Protein AF-0000000084555045 (afdb_homodimer)

Secondary structure (DSSP, 8-state):
-EEEEE--SSS--EEEEEEETTEEEEEEEESS-HHHHHHHHHHHTT-BHHHHHHHHTT---SSSS-HHHHHHHHHHHHTS---/-EEEEE--SSS--EEEEEEETTEEEEEEEESS-HHHHHHHHHHHTT-BHHHHHHHHTT---SSSS-HHHHHHHHHHHHTS---

pLDDT: mean 95.84, std 4.6, range [68.62, 98.81]

Radius of gyration: 14.99 Å; Cα contacts (8 Å, |Δi|>4): 356; chains: 2; bounding box: 32×41×37 Å

Foldseek 3Di:
DKDKDQDPPEQFGIWIWDADPQAIADIDTHGDDVVVSVVVRVVRHGDGLVVQLVVQAQDDDPHSHYPSNRVSVRCCCPPVVHD/DKDKDQDPPEQFGIWIWDADPQAIADIDTHGDDVVVSVVVRVVRHGDGLVVQLVVQAQDDDPHSHYPSNRVSVRCCCPPVVHD

Structure (mmCIF, N/CA/C/O backbone):
data_AF-0000000084555045-model_v1
#
loop_
_entity.id
_entity.type
_entity.pdbx_description
1 polymer 'ribonucleoside-diphosphate reductase'
#
loop_
_atom_site.group_PDB
_atom_site.id
_atom_site.type_symbol
_atom_site.label_atom_id
_atom_site.label_alt_id
_atom_site.label_comp_id
_atom_site.label_asym_id
_atom_site.label_entity_id
_atom_site.label_seq_id
_atom_site.pdbx_PDB_ins_code
_atom_site.Cartn_x
_atom_site.Cartn_y
_atom_site.Cartn_z
_atom_site.occupancy
_atom_site.B_iso_or_equiv
_atom_site.auth_seq_id
_atom_site.auth_comp_id
_atom_site.auth_asym_id
_atom_site.auth_atom_id
_atom_site.pdbx_PDB_model_num
ATOM 1 N N . MET A 1 1 ? -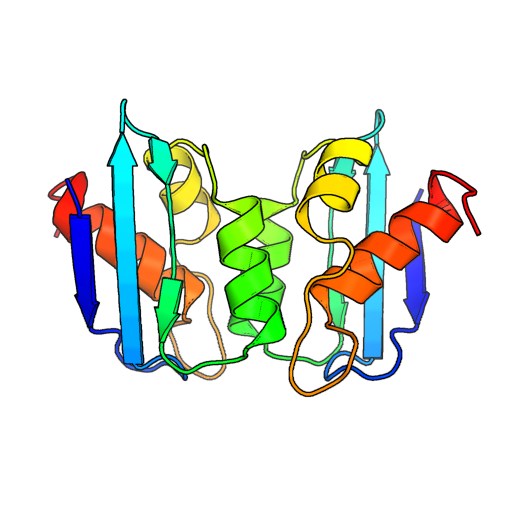1.869 -22.156 1.54 1 85.25 1 MET A N 1
ATOM 2 C CA . MET A 1 1 ? -0.991 -22.469 0.417 1 85.25 1 MET A CA 1
ATOM 3 C C . MET A 1 1 ? -0.157 -21.266 0.02 1 85.25 1 MET A C 1
ATOM 5 O O . MET A 1 1 ? -0.654 -20.125 0.026 1 85.25 1 MET A O 1
ATOM 9 N N . GLU A 1 2 ? 1.189 -21.484 -0.158 1 95.25 2 GLU A N 1
ATOM 10 C CA . GLU A 1 2 ? 2.117 -20.422 -0.522 1 95.25 2 GLU A CA 1
ATOM 11 C C . GLU A 1 2 ? 2.268 -20.312 -2.037 1 95.25 2 GLU A C 1
ATOM 13 O O . GLU A 1 2 ? 2.342 -21.328 -2.732 1 95.25 2 GLU A O 1
ATOM 18 N N . TYR A 1 3 ? 2.312 -19.125 -2.537 1 98.06 3 TYR A N 1
ATOM 19 C CA . TYR A 1 3 ? 2.471 -18.828 -3.959 1 98.06 3 TYR A CA 1
ATOM 20 C C . TYR A 1 3 ? 3.707 -17.984 -4.207 1 98.06 3 TYR A C 1
ATOM 22 O O . TYR A 1 3 ? 4.105 -17.188 -3.35 1 98.06 3 TYR A O 1
ATOM 30 N N . THR A 1 4 ? 4.293 -18.156 -5.359 1 98.06 4 THR A N 1
ATOM 31 C CA . THR A 1 4 ? 5.395 -17.344 -5.848 1 98.06 4 THR A CA 1
ATOM 32 C C . THR A 1 4 ? 5.133 -16.891 -7.281 1 98.06 4 THR A C 1
ATOM 34 O O . THR A 1 4 ? 4.672 -17.672 -8.109 1 98.06 4 THR A O 1
ATOM 37 N N . TYR A 1 5 ? 5.379 -15.703 -7.512 1 98 5 TYR A N 1
ATOM 38 C CA . TYR A 1 5 ? 5.172 -15.117 -8.828 1 98 5 TYR A CA 1
ATOM 39 C C . TYR A 1 5 ? 6.367 -14.266 -9.242 1 98 5 TYR A C 1
ATOM 41 O O . TYR A 1 5 ? 6.836 -13.43 -8.477 1 98 5 TYR A O 1
ATOM 49 N N . LYS A 1 6 ? 6.891 -14.469 -10.391 1 97.06 6 LYS A N 1
ATOM 50 C CA . LYS A 1 6 ? 7.988 -13.672 -10.93 1 97.06 6 LYS A CA 1
ATOM 51 C C . LYS A 1 6 ? 7.473 -12.375 -11.547 1 97.06 6 LYS A C 1
ATOM 53 O O . LYS A 1 6 ? 6.707 -12.406 -12.516 1 97.06 6 LYS A O 1
ATOM 58 N N . ILE A 1 7 ? 7.867 -11.367 -10.969 1 93.12 7 ILE A N 1
ATOM 59 C CA . ILE A 1 7 ? 7.426 -10.039 -11.383 1 93.12 7 ILE A CA 1
ATOM 60 C C . ILE A 1 7 ? 8.227 -9.586 -12.609 1 93.12 7 ILE A C 1
ATOM 62 O O . ILE A 1 7 ? 9.438 -9.781 -12.672 1 93.12 7 ILE A O 1
ATOM 66 N N . LYS A 1 8 ? 7.484 -8.953 -13.508 1 90.62 8 LYS A N 1
ATOM 67 C CA . LYS A 1 8 ? 8.117 -8.484 -14.734 1 90.62 8 LYS A CA 1
ATOM 68 C C . LYS A 1 8 ? 7.898 -6.984 -14.922 1 90.62 8 LYS A C 1
ATOM 70 O O . LYS A 1 8 ? 6.812 -6.469 -14.641 1 90.62 8 LYS A O 1
ATOM 75 N N . GLY A 1 9 ? 8.953 -6.387 -15.398 1 89.94 9 GLY A N 1
ATOM 76 C CA . GLY A 1 9 ? 8.805 -4.988 -15.773 1 89.94 9 GLY A CA 1
ATOM 77 C C . GLY A 1 9 ? 8.781 -4.051 -14.578 1 89.94 9 GLY A C 1
ATOM 78 O O . GLY A 1 9 ? 8.258 -2.938 -14.664 1 89.94 9 GLY A O 1
ATOM 79 N N . CYS A 1 10 ? 9.195 -4.527 -13.453 1 91.38 10 CYS A N 1
ATOM 80 C CA . CYS A 1 10 ? 9.133 -3.744 -12.227 1 91.38 10 CYS A CA 1
ATOM 81 C C . CYS A 1 10 ? 10.445 -3.832 -11.453 1 91.38 10 CYS A C 1
ATOM 83 O O . CYS A 1 10 ? 11.367 -4.539 -11.867 1 91.38 10 CYS A O 1
ATOM 85 N N . CYS A 1 11 ? 10.57 -2.996 -10.461 1 91 11 CYS A N 1
ATOM 86 C CA . CYS A 1 11 ? 11.789 -2.992 -9.656 1 91 11 CYS A CA 1
ATOM 87 C C . CYS A 1 11 ? 11.93 -4.293 -8.875 1 91 11 CYS A C 1
ATOM 89 O O . CYS A 1 11 ? 13.047 -4.773 -8.656 1 91 11 CYS A O 1
ATOM 91 N N . ALA A 1 12 ? 10.766 -4.762 -8.383 1 94.88 12 ALA A N 1
ATOM 92 C CA . ALA A 1 12 ? 10.82 -6.055 -7.703 1 94.88 12 ALA A CA 1
ATOM 93 C C . ALA A 1 12 ? 10.984 -7.195 -8.695 1 94.88 12 ALA A C 1
ATOM 95 O O . ALA A 1 12 ? 10.586 -7.074 -9.859 1 94.88 12 ALA A O 1
ATOM 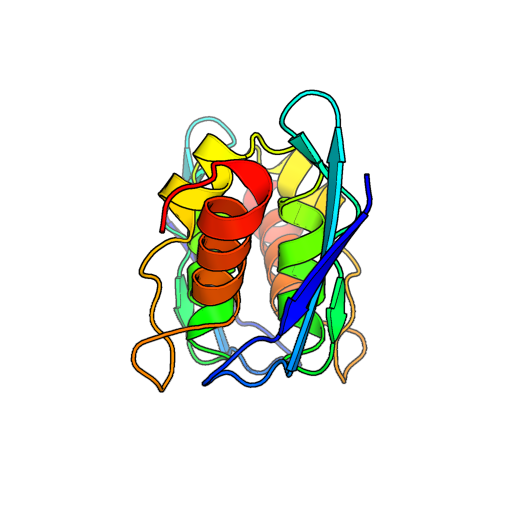96 N N . THR A 1 13 ? 11.547 -8.281 -8.219 1 96.31 13 THR A N 1
ATOM 97 C CA . THR A 1 13 ? 11.797 -9.398 -9.125 1 96.31 13 THR A CA 1
ATOM 98 C C . THR A 1 13 ? 10.828 -10.547 -8.852 1 96.31 13 THR A C 1
ATOM 100 O O . THR A 1 13 ? 10.578 -11.375 -9.734 1 96.31 13 THR A O 1
ATOM 103 N N . GLU A 1 14 ? 10.383 -10.555 -7.641 1 97.69 14 GLU A N 1
ATOM 104 C CA . GLU A 1 14 ? 9.516 -11.648 -7.211 1 97.69 14 GLU A CA 1
ATOM 105 C C . GLU A 1 14 ? 8.609 -11.219 -6.059 1 97.69 14 GLU A C 1
ATOM 107 O O . GLU A 1 14 ? 8.953 -10.32 -5.293 1 97.69 14 GLU A O 1
ATOM 112 N N . VAL A 1 15 ? 7.414 -11.984 -6.02 1 98.19 15 VAL A N 1
ATOM 113 C CA . VAL A 1 15 ? 6.543 -11.805 -4.863 1 98.19 15 VAL A CA 1
ATOM 114 C C . VAL A 1 15 ? 6.066 -13.164 -4.355 1 98.19 15 VAL A C 1
ATOM 116 O O . VAL A 1 15 ? 5.75 -14.055 -5.148 1 98.19 15 VAL A O 1
ATOM 119 N N . LYS A 1 16 ? 6.129 -13.328 -3.105 1 98.69 16 LYS A N 1
ATOM 120 C CA . LYS A 1 16 ? 5.578 -14.492 -2.412 1 98.69 16 LYS A CA 1
ATOM 121 C C . LYS A 1 16 ? 4.395 -14.094 -1.533 1 98.69 16 LYS A C 1
ATOM 123 O O . LYS A 1 16 ? 4.391 -13.016 -0.94 1 98.69 16 LYS A O 1
ATOM 128 N N . PHE A 1 17 ? 3.463 -15.055 -1.426 1 98.81 17 PHE A N 1
ATOM 129 C CA . PHE A 1 17 ? 2.283 -14.75 -0.622 1 98.81 17 PHE A CA 1
ATOM 130 C C . PHE A 1 17 ? 1.493 -16.016 -0.324 1 98.81 17 PHE A C 1
ATOM 132 O O . PHE A 1 17 ? 1.791 -17.094 -0.869 1 98.81 17 PHE A O 1
ATOM 139 N N . GLU A 1 18 ? 0.593 -15.883 0.581 1 98.81 18 GLU A N 1
ATOM 140 C CA . GLU A 1 18 ? -0.361 -16.938 0.906 1 98.81 18 GLU A CA 1
ATOM 141 C C . GLU A 1 18 ? -1.798 -16.438 0.79 1 98.81 18 GLU A C 1
ATOM 143 O O . GLU A 1 18 ? -2.043 -15.227 0.794 1 98.81 18 GLU A O 1
ATOM 148 N N . VAL A 1 19 ? -2.717 -17.406 0.61 1 98.38 19 VAL A N 1
ATOM 149 C CA . VAL A 1 19 ? -4.148 -17.109 0.645 1 98.38 19 VAL A CA 1
ATOM 150 C C . VAL A 1 19 ? -4.848 -18.078 1.594 1 98.38 19 VAL A C 1
ATOM 152 O O . VAL A 1 19 ? -4.695 -19.297 1.472 1 98.38 19 VAL A O 1
ATOM 155 N N . GLU A 1 20 ? -5.492 -17.5 2.547 1 97.81 20 GLU A N 1
ATOM 156 C CA . GLU A 1 20 ? -6.285 -18.25 3.514 1 97.81 20 GLU A CA 1
ATOM 157 C C . GLU A 1 20 ? -7.699 -17.688 3.623 1 97.81 20 GLU A C 1
ATOM 159 O O . GLU A 1 20 ? -7.879 -16.5 3.908 1 97.81 20 GLU A O 1
ATOM 164 N N . ASP A 1 21 ? -8.766 -18.531 3.434 1 97.25 21 ASP A N 1
ATOM 165 C CA . ASP A 1 21 ? -10.156 -18.094 3.49 1 97.25 21 ASP A CA 1
ATOM 166 C C . ASP A 1 21 ? -10.391 -16.891 2.586 1 97.25 21 ASP A C 1
ATOM 168 O O . ASP A 1 21 ? -10.922 -15.875 3.025 1 97.25 21 ASP A O 1
ATOM 172 N N . ASP A 1 22 ? -9.789 -16.859 1.418 1 97.5 22 ASP A N 1
ATOM 173 C CA . ASP A 1 22 ? -9.93 -15.875 0.356 1 97.5 22 ASP A CA 1
ATOM 174 C C . ASP A 1 22 ? -9.312 -14.539 0.762 1 97.5 22 ASP A C 1
ATOM 176 O O . ASP A 1 22 ? -9.695 -13.484 0.246 1 97.5 22 ASP A O 1
ATOM 180 N N . LYS A 1 23 ? -8.391 -14.586 1.683 1 98.62 23 LYS A N 1
ATOM 181 C CA . LYS A 1 23 ? -7.688 -13.391 2.139 1 98.62 23 LYS A CA 1
ATOM 182 C C . LYS A 1 23 ? -6.184 -13.516 1.92 1 98.62 23 LYS A C 1
ATOM 184 O O . LYS A 1 23 ? -5.613 -14.586 2.125 1 98.62 23 LYS A O 1
ATOM 189 N N . VAL A 1 24 ? -5.582 -12.414 1.571 1 98.69 24 VAL A N 1
ATOM 190 C CA . VAL A 1 24 ? -4.148 -12.375 1.308 1 98.69 24 VAL A CA 1
ATOM 191 C C . VAL A 1 24 ? -3.379 -12.336 2.627 1 98.69 24 VAL A C 1
ATOM 193 O O . VAL A 1 24 ? -3.76 -11.617 3.553 1 98.69 24 VAL A O 1
ATOM 196 N N . LYS A 1 25 ? -2.316 -13.094 2.721 1 98.69 25 LYS A N 1
ATOM 197 C CA . LYS A 1 25 ? -1.471 -13.156 3.908 1 98.69 25 LYS A CA 1
ATOM 198 C C . L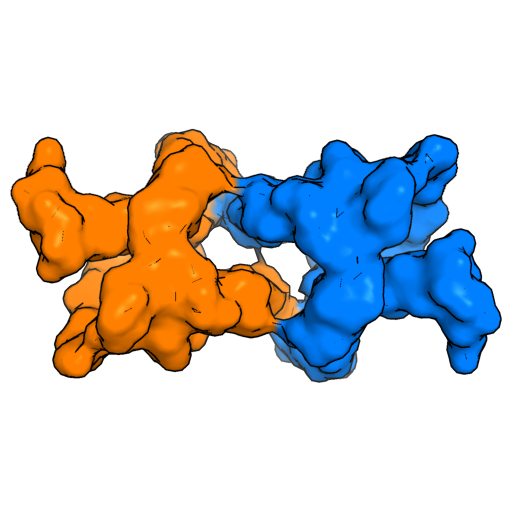YS A 1 25 ? 0.004 -13.258 3.529 1 98.69 25 LYS A C 1
ATOM 200 O O . LYS A 1 25 ? 0.347 -13.836 2.498 1 98.69 25 LYS A O 1
ATOM 205 N N . ASN A 1 26 ? 0.817 -12.695 4.352 1 98.56 26 ASN A N 1
ATOM 206 C CA . ASN A 1 26 ? 2.26 -12.914 4.32 1 98.56 26 ASN A CA 1
ATOM 207 C C . ASN A 1 26 ? 2.85 -12.555 2.959 1 98.56 26 ASN A C 1
ATOM 209 O O . ASN A 1 26 ? 3.564 -13.359 2.357 1 98.56 26 ASN A O 1
ATOM 213 N N . VAL A 1 27 ? 2.539 -11.414 2.516 1 98.69 27 VAL A N 1
ATOM 214 C CA . VAL A 1 27 ? 3.074 -10.938 1.243 1 98.69 27 VAL A CA 1
ATOM 215 C C . VAL A 1 27 ? 4.512 -10.461 1.432 1 98.69 27 VAL A C 1
ATOM 217 O O . VAL A 1 27 ? 4.816 -9.758 2.4 1 98.69 27 VAL A O 1
ATOM 220 N N . GLU A 1 28 ? 5.375 -10.852 0.536 1 98.12 28 GLU A N 1
ATOM 221 C CA . GLU A 1 28 ? 6.77 -10.422 0.54 1 98.12 28 GLU A CA 1
ATOM 222 C C . GLU A 1 28 ? 7.27 -10.156 -0.877 1 98.12 28 GLU A C 1
ATOM 224 O O . GLU A 1 28 ? 7.254 -11.055 -1.723 1 98.12 28 GLU A O 1
ATOM 229 N N . PHE A 1 29 ? 7.715 -8.953 -1.129 1 97.38 29 PHE A N 1
ATOM 230 C CA . PHE A 1 29 ? 8.359 -8.594 -2.387 1 97.38 29 PHE A CA 1
ATOM 231 C C . PHE A 1 29 ? 9.875 -8.719 -2.271 1 97.38 29 PHE A C 1
ATOM 233 O O . PHE A 1 29 ? 10.453 -8.352 -1.248 1 97.38 29 PHE A O 1
ATOM 240 N N . PHE A 1 30 ? 10.359 -9.25 -3.299 1 96.44 30 PHE A N 1
ATOM 241 C CA . PHE A 1 30 ? 11.812 -9.344 -3.352 1 96.44 30 PHE A CA 1
ATOM 242 C C . PHE A 1 30 ? 12.391 -8.305 -4.309 1 96.44 30 PHE A C 1
ATOM 244 O O . PHE A 1 30 ? 11.93 -8.18 -5.445 1 96.44 30 PHE A O 1
ATOM 251 N N . ARG A 1 31 ? 13.281 -7.691 -3.773 1 91.19 31 ARG A N 1
ATOM 252 C CA . ARG A 1 31 ? 13.812 -6.543 -4.496 1 91.19 31 ARG A CA 1
ATOM 253 C C . ARG A 1 31 ? 12.727 -5.492 -4.734 1 91.19 31 ARG A C 1
ATOM 255 O O . ARG A 1 31 ? 11.555 -5.73 -4.441 1 91.19 31 ARG A O 1
ATOM 262 N N . GLY A 1 32 ? 12.977 -4.289 -4.789 1 88.94 32 GLY A N 1
ATOM 263 C CA . GLY A 1 32 ? 12.031 -3.186 -4.898 1 88.94 32 GLY A CA 1
ATOM 264 C C . GLY A 1 32 ? 12.32 -2.057 -3.926 1 88.94 32 GLY A C 1
ATOM 265 O O . GLY A 1 32 ? 13.328 -2.086 -3.211 1 88.94 32 GLY A O 1
ATOM 266 N N . CYS A 1 33 ? 11.312 -1.21 -4.094 1 88.06 33 CYS A N 1
ATOM 267 C CA . CYS A 1 33 ? 11.406 -0.134 -3.115 1 88.06 33 CYS A CA 1
ATOM 268 C C . CYS A 1 33 ? 11.133 -0.652 -1.709 1 88.06 33 CYS A C 1
ATOM 270 O O . CYS A 1 33 ? 9.992 -0.99 -1.381 1 88.06 33 CYS A O 1
ATOM 272 N N . PRO A 1 34 ? 12.086 -0.739 -0.928 1 89.81 34 PRO A N 1
ATOM 273 C CA . PRO A 1 34 ? 11.93 -1.513 0.305 1 89.81 34 PRO A CA 1
ATOM 274 C C . PRO A 1 34 ? 10.836 -0.958 1.218 1 89.81 34 PRO A C 1
ATOM 276 O O . PRO A 1 34 ? 10.016 -1.719 1.737 1 89.81 34 PRO A O 1
ATOM 279 N N . GLY A 1 35 ? 10.781 0.284 1.488 1 94.19 35 GLY A N 1
ATOM 280 C CA . GLY A 1 35 ? 9.773 0.856 2.363 1 94.19 35 GLY A CA 1
ATOM 281 C C . GLY A 1 35 ? 8.359 0.69 1.835 1 94.19 35 GLY A C 1
ATOM 282 O O . GLY A 1 35 ? 7.469 0.25 2.562 1 94.19 35 GLY A O 1
ATOM 283 N N . ASN A 1 36 ? 8.203 0.971 0.604 1 95.69 36 ASN A N 1
ATOM 284 C CA . ASN A 1 36 ? 6.871 0.951 0.008 1 95.69 36 ASN A CA 1
ATOM 285 C C . ASN A 1 36 ? 6.34 -0.473 -0.134 1 95.69 36 ASN A C 1
ATOM 287 O O . ASN A 1 36 ? 5.148 -0.72 0.066 1 95.69 36 ASN A O 1
ATOM 291 N N . THR A 1 37 ? 7.246 -1.427 -0.513 1 96.69 37 THR A N 1
ATOM 292 C CA . THR A 1 37 ? 6.777 -2.799 -0.67 1 96.69 37 THR A CA 1
ATOM 293 C C . THR A 1 37 ? 6.422 -3.408 0.683 1 96.69 37 THR A C 1
ATOM 295 O O . THR A 1 37 ? 5.48 -4.195 0.789 1 96.69 37 THR A O 1
ATOM 298 N N . LYS A 1 38 ? 7.133 -3.037 1.705 1 97 38 LYS A N 1
ATOM 299 C CA . LYS A 1 38 ? 6.762 -3.467 3.051 1 97 38 LYS A CA 1
ATOM 300 C C . LYS A 1 38 ? 5.453 -2.818 3.494 1 97 38 LYS A C 1
ATOM 302 O O . LYS A 1 38 ? 4.633 -3.455 4.156 1 97 38 LYS A O 1
ATOM 307 N N . GLY A 1 39 ? 5.266 -1.526 3.15 1 98.12 39 GLY A N 1
ATOM 308 C CA . GLY A 1 39 ? 4 -0.851 3.395 1 98.12 39 GLY A CA 1
ATOM 309 C C . GLY A 1 39 ? 2.826 -1.512 2.695 1 98.12 39 GLY A C 1
ATOM 310 O O . GLY A 1 39 ? 1.771 -1.715 3.301 1 98.12 39 GLY A O 1
ATOM 311 N N . LEU A 1 40 ? 3.059 -1.86 1.438 1 98.38 40 LEU A N 1
ATOM 312 C CA . LEU A 1 40 ? 2.029 -2.59 0.704 1 98.38 40 LEU A CA 1
ATOM 313 C C . LEU A 1 40 ? 1.688 -3.9 1.402 1 98.38 40 LEU A C 1
ATOM 315 O O . LEU A 1 40 ? 0.515 -4.203 1.629 1 98.38 40 LEU A O 1
ATOM 319 N N . ALA A 1 41 ? 2.715 -4.66 1.771 1 98.56 41 ALA A N 1
ATOM 320 C CA . ALA A 1 41 ? 2.51 -5.945 2.434 1 98.56 41 ALA A CA 1
ATOM 321 C C . ALA A 1 41 ? 1.699 -5.781 3.715 1 98.56 41 ALA A C 1
ATOM 323 O O . ALA A 1 41 ? 0.773 -6.555 3.975 1 98.56 41 ALA A O 1
ATOM 324 N N . ALA A 1 42 ? 2.006 -4.777 4.465 1 98.56 42 ALA A N 1
ATOM 325 C CA . ALA A 1 42 ? 1.318 -4.531 5.73 1 98.56 42 ALA A CA 1
ATOM 326 C C . ALA A 1 42 ? -0.157 -4.215 5.5 1 98.56 42 ALA A C 1
ATOM 328 O O . ALA A 1 42 ? -1.021 -4.672 6.254 1 98.56 42 ALA A O 1
ATOM 329 N N . LEU A 1 43 ? -0.465 -3.449 4.516 1 98.69 43 LEU A N 1
ATOM 330 C CA . LEU A 1 43 ? -1.844 -3.062 4.238 1 98.69 43 LEU A CA 1
ATOM 331 C C . LEU A 1 43 ? -2.631 -4.234 3.66 1 98.69 43 LEU A C 1
ATOM 333 O O . LEU A 1 43 ? -3.832 -4.363 3.91 1 98.69 43 LEU A O 1
ATOM 337 N N . LEU A 1 44 ? -1.978 -5.094 2.916 1 98.81 44 LEU A N 1
ATOM 338 C CA . LEU A 1 44 ? -2.613 -6.199 2.209 1 98.81 44 LEU A CA 1
ATOM 339 C C . LEU A 1 44 ? -3.025 -7.301 3.182 1 98.81 44 LEU A C 1
ATOM 341 O O . LEU A 1 44 ? -3.908 -8.102 2.877 1 98.81 44 LEU A O 1
ATOM 345 N N . GLU A 1 45 ? -2.389 -7.398 4.316 1 98.75 45 GLU A N 1
ATOM 346 C CA . GLU A 1 45 ? -2.621 -8.484 5.262 1 98.75 45 GLU A CA 1
ATOM 347 C C . GLU A 1 45 ? -4.098 -8.578 5.641 1 98.75 45 GLU A C 1
ATOM 349 O O . GLU A 1 45 ? -4.648 -7.652 6.238 1 98.75 45 GLU A O 1
ATOM 354 N N . GLY A 1 46 ? -4.715 -9.617 5.215 1 98.19 46 GLY A N 1
ATOM 355 C CA . GLY A 1 46 ? -6.094 -9.883 5.602 1 98.19 46 GLY A CA 1
ATOM 356 C C . GLY A 1 46 ? -7.109 -9.312 4.633 1 98.19 46 GLY A C 1
ATOM 357 O O . GLY A 1 46 ? -8.312 -9.422 4.852 1 98.19 46 GLY A O 1
ATOM 358 N N . MET A 1 47 ? -6.723 -8.773 3.586 1 98.25 47 MET A N 1
ATOM 359 C CA . MET A 1 47 ? -7.648 -8.219 2.605 1 98.25 47 MET A CA 1
ATOM 360 C C . MET A 1 47 ? -8.18 -9.305 1.677 1 98.25 47 MET A C 1
ATOM 362 O O . MET A 1 47 ? -7.457 -10.242 1.342 1 98.25 47 MET A O 1
ATOM 366 N N . GLU A 1 48 ? -9.344 -9.133 1.298 1 98.56 48 GLU A N 1
ATOM 367 C CA . GLU A 1 48 ? -9.93 -10.094 0.368 1 98.56 48 GLU A CA 1
ATOM 368 C C . GLU A 1 48 ? -9.25 -10.031 -0.995 1 98.56 48 GLU A C 1
ATOM 370 O O . GLU A 1 48 ? -8.984 -8.945 -1.512 1 98.56 48 GLU A O 1
ATOM 375 N N . VAL A 1 49 ? -9.062 -11.18 -1.574 1 98.56 49 VAL A N 1
ATOM 376 C CA . VAL A 1 49 ? -8.352 -11.32 -2.84 1 98.56 49 VAL A CA 1
ATOM 377 C C . VAL A 1 49 ? -9 -10.438 -3.9 1 98.56 49 VAL A C 1
ATOM 379 O O . VAL A 1 49 ? -8.32 -9.664 -4.57 1 98.56 49 VAL A O 1
ATOM 382 N N . ASN A 1 50 ? -10.289 -10.508 -4.027 1 98.56 50 ASN A N 1
ATOM 383 C CA . ASN A 1 50 ? -10.992 -9.75 -5.055 1 98.56 50 ASN A CA 1
ATOM 384 C C . ASN A 1 50 ? -10.852 -8.242 -4.828 1 98.56 50 ASN A C 1
ATOM 386 O O . ASN A 1 50 ? -10.766 -7.473 -5.789 1 98.56 50 ASN A O 1
ATOM 390 N N . GLU A 1 51 ? -10.875 -7.891 -3.586 1 98.56 51 GLU A N 1
ATOM 391 C CA . GLU A 1 51 ? -10.719 -6.473 -3.27 1 98.56 51 GLU A CA 1
ATOM 392 C C . GLU A 1 51 ? -9.328 -5.977 -3.645 1 98.56 51 GLU A C 1
ATOM 394 O O . GLU A 1 51 ? -9.18 -4.875 -4.18 1 98.56 51 GLU A O 1
ATOM 399 N N . VAL A 1 52 ? -8.289 -6.758 -3.404 1 98.75 52 VAL A N 1
ATOM 400 C CA . VAL A 1 52 ? -6.918 -6.414 -3.754 1 98.75 52 VAL A CA 1
ATOM 401 C C . VAL A 1 52 ? -6.801 -6.23 -5.266 1 98.75 52 VAL A C 1
ATOM 403 O O . VAL A 1 52 ? -6.238 -5.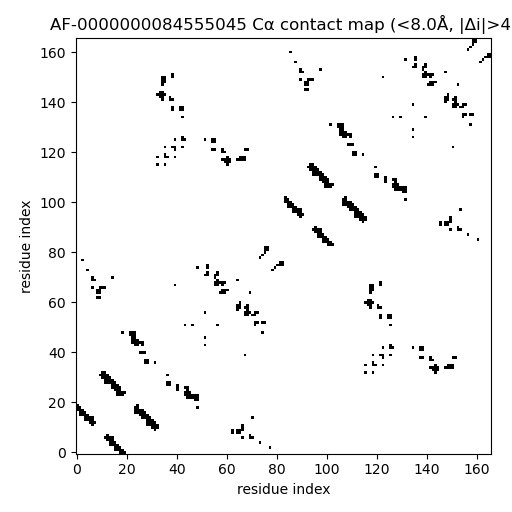238 -5.734 1 98.75 52 VAL A O 1
ATOM 406 N N . VAL A 1 53 ? -7.344 -7.133 -5.988 1 98.69 53 VAL A N 1
ATOM 407 C CA . VAL A 1 53 ? -7.262 -7.074 -7.445 1 98.69 53 VAL A CA 1
ATOM 408 C C . VAL A 1 53 ? -7.953 -5.809 -7.949 1 98.69 53 VAL A C 1
ATOM 410 O O . VAL A 1 53 ? -7.406 -5.082 -8.781 1 98.69 53 VAL A O 1
ATOM 413 N N . LYS A 1 54 ? -9.109 -5.574 -7.414 1 98.44 54 LYS A N 1
ATOM 414 C CA . LYS A 1 54 ? -9.883 -4.402 -7.82 1 98.44 54 LYS A CA 1
ATOM 415 C C . LYS A 1 54 ? -9.086 -3.119 -7.586 1 98.44 54 LYS A C 1
ATOM 417 O O . LYS A 1 54 ? -9.117 -2.207 -8.414 1 98.44 54 LYS A O 1
ATOM 422 N N . ARG A 1 55 ? -8.336 -3.082 -6.574 1 98.56 55 ARG A N 1
ATOM 423 C CA . ARG A 1 55 ? -7.703 -1.839 -6.145 1 98.56 55 ARG A CA 1
ATOM 424 C C . ARG A 1 55 ? -6.336 -1.668 -6.793 1 98.56 55 ARG A C 1
ATOM 426 O O . ARG A 1 55 ? -5.891 -0.543 -7.027 1 98.56 55 ARG A O 1
ATOM 433 N N . LEU A 1 56 ? -5.684 -2.709 -7.215 1 98.62 56 LEU A N 1
ATOM 434 C CA . LEU A 1 56 ? -4.281 -2.592 -7.598 1 98.62 56 LEU A CA 1
ATOM 435 C C . LEU A 1 56 ? -4.105 -2.859 -9.094 1 98.62 56 LEU A C 1
ATOM 437 O O . LEU A 1 56 ? -3.084 -2.486 -9.672 1 98.62 56 LEU A O 1
ATOM 441 N N . LYS A 1 57 ? -5.09 -3.562 -9.648 1 98 57 LYS A N 1
ATOM 442 C CA . LYS A 1 57 ? -4.949 -3.893 -11.062 1 98 57 LYS A CA 1
ATOM 443 C C . LYS A 1 57 ? -4.887 -2.629 -11.914 1 98 57 LYS A C 1
ATOM 445 O O . LYS A 1 57 ? -5.707 -1.723 -11.758 1 98 57 LYS A O 1
ATOM 450 N N . GLY A 1 58 ? -3.875 -2.559 -12.75 1 96.88 58 GLY A N 1
ATOM 451 C CA . GLY A 1 58 ? -3.779 -1.466 -13.703 1 96.88 58 GLY A CA 1
ATOM 452 C C . GLY A 1 58 ? -3.004 -0.276 -13.172 1 96.88 58 GLY A C 1
ATOM 453 O O . GLY A 1 58 ? -2.752 0.684 -13.906 1 96.88 58 GLY A O 1
ATOM 454 N N . VAL A 1 59 ? -2.611 -0.294 -11.945 1 96.25 59 VAL A N 1
ATOM 455 C CA . VAL A 1 59 ? -1.803 0.797 -11.406 1 96.25 59 VAL A CA 1
ATOM 456 C C . VAL A 1 59 ? -0.487 0.892 -12.18 1 96.25 59 VAL A C 1
ATOM 458 O O . VAL A 1 59 ? 0.281 -0.072 -12.227 1 96.25 59 VAL A O 1
ATOM 461 N N . PRO A 1 60 ? -0.192 2.047 -12.695 1 93.31 60 PRO A N 1
ATOM 462 C CA . PRO A 1 60 ? 1.042 2.186 -13.477 1 93.31 60 PRO A CA 1
ATOM 463 C C . PRO A 1 60 ? 2.234 2.611 -12.617 1 93.31 60 PRO A C 1
ATOM 465 O O . PRO A 1 60 ? 2.059 3.014 -11.469 1 93.31 60 PRO A O 1
ATOM 468 N N . CYS A 1 61 ? 3.357 2.49 -13.156 1 93.94 61 CYS A N 1
ATOM 469 C CA . CYS A 1 61 ? 4.594 3.031 -12.602 1 93.94 61 CYS A CA 1
ATOM 470 C C . CYS A 1 61 ? 5.395 3.77 -13.664 1 93.94 61 CYS A C 1
ATOM 472 O O . CYS A 1 61 ? 4.848 4.586 -14.406 1 93.94 61 CYS A O 1
ATOM 474 N N . LYS A 1 62 ? 6.703 3.689 -13.711 1 88.75 62 LYS A N 1
ATOM 475 C CA . LYS A 1 62 ? 7.508 4.25 -14.797 1 88.75 62 LYS A CA 1
ATOM 476 C C . LYS A 1 62 ? 7.285 3.488 -16.094 1 88.75 62 LYS A C 1
ATOM 478 O O . LYS A 1 62 ? 7.461 4.043 -17.188 1 88.75 62 LYS A O 1
ATOM 483 N N . THR A 1 63 ? 6.871 2.27 -15.844 1 85.94 63 THR A N 1
ATOM 484 C CA . THR A 1 63 ? 6.48 1.441 -16.984 1 85.94 63 THR A CA 1
ATOM 485 C C . THR A 1 63 ? 4.965 1.284 -17.047 1 85.94 63 THR A C 1
ATOM 487 O O . THR A 1 63 ? 4.238 1.929 -16.281 1 85.94 63 THR A O 1
ATOM 490 N N . SER A 1 64 ? 4.512 0.462 -17.969 1 92 64 SER A N 1
ATOM 491 C CA . SER A 1 64 ? 3.074 0.282 -18.141 1 92 64 SER A CA 1
ATOM 492 C C . SER A 1 64 ? 2.479 -0.566 -17.031 1 92 64 SER A C 1
ATOM 494 O O . SER A 1 64 ? 1.261 -0.742 -16.953 1 92 64 SER A O 1
ATOM 496 N N . THR A 1 65 ? 3.338 -1.021 -16.188 1 95.62 65 THR A N 1
ATOM 497 C CA . THR A 1 65 ? 2.91 -1.829 -15.055 1 95.62 65 THR A CA 1
ATOM 498 C C . THR A 1 65 ? 3.646 -1.409 -13.789 1 95.62 65 THR A C 1
ATOM 500 O O . THR A 1 65 ? 4.363 -0.406 -13.781 1 95.62 65 THR A O 1
ATOM 503 N N . SER A 1 66 ? 3.387 -1.942 -12.656 1 96.69 66 SER A N 1
ATOM 504 C CA . SER A 1 66 ? 3.992 -1.655 -11.359 1 96.69 66 SER A CA 1
ATOM 505 C C . SER A 1 66 ? 4.055 -2.906 -10.492 1 96.69 66 SER A C 1
ATOM 507 O O . SER A 1 66 ? 3.455 -3.932 -10.82 1 96.69 66 SER A O 1
ATOM 509 N N . CYS A 1 67 ? 4.762 -2.795 -9.445 1 96.94 67 CYS A N 1
ATOM 510 C CA . CYS A 1 67 ? 4.812 -3.889 -8.484 1 96.94 67 CYS A CA 1
ATOM 511 C C . CYS A 1 67 ? 3.416 -4.227 -7.969 1 96.94 67 CYS A C 1
ATOM 513 O O . CYS A 1 67 ? 3.027 -5.395 -7.938 1 96.94 67 CYS A O 1
ATOM 515 N N . PRO A 1 68 ? 2.674 -3.197 -7.586 1 98 68 PRO A N 1
ATOM 516 C CA . PRO A 1 68 ? 1.323 -3.535 -7.129 1 98 68 PRO A CA 1
ATOM 517 C C . PRO A 1 68 ? 0.458 -4.133 -8.234 1 98 68 PRO A C 1
ATOM 519 O O . PRO A 1 68 ? -0.314 -5.059 -7.988 1 98 68 PRO A O 1
ATOM 522 N N . ASP A 1 69 ? 0.585 -3.627 -9.484 1 98 69 ASP A N 1
ATOM 523 C CA . ASP A 1 69 ? -0.155 -4.172 -10.617 1 98 69 ASP A CA 1
ATOM 524 C C . ASP A 1 69 ? 0.214 -5.637 -10.859 1 98 69 ASP A C 1
ATOM 526 O O . ASP A 1 69 ? -0.661 -6.469 -11.102 1 98 69 ASP A O 1
ATOM 530 N N . GLN A 1 70 ? 1.462 -5.879 -10.828 1 97.81 70 GLN A N 1
ATOM 531 C CA . GLN A 1 70 ? 1.945 -7.234 -11.062 1 97.81 70 GLN A CA 1
ATOM 532 C C . GLN A 1 70 ? 1.493 -8.18 -9.953 1 97.81 70 GLN A C 1
ATOM 534 O O . GLN A 1 70 ? 1.229 -9.359 -10.203 1 97.81 70 GLN A O 1
ATOM 539 N N . PHE A 1 71 ? 1.356 -7.676 -8.672 1 98.44 71 PHE A N 1
ATOM 540 C CA . PHE A 1 71 ? 0.81 -8.5 -7.605 1 98.44 71 PHE A CA 1
ATOM 541 C C . PHE A 1 71 ? -0.65 -8.844 -7.875 1 98.44 71 PHE A C 1
ATOM 543 O O . PHE A 1 71 ? -1.068 -9.992 -7.699 1 98.44 71 PHE A O 1
ATOM 550 N N . ALA A 1 72 ? -1.399 -7.879 -8.305 1 98.31 72 ALA A N 1
ATOM 551 C CA . ALA A 1 72 ? -2.783 -8.148 -8.68 1 98.31 72 ALA A CA 1
ATOM 552 C C . ALA A 1 72 ? -2.857 -9.219 -9.773 1 98.31 72 ALA A C 1
ATOM 554 O O . ALA A 1 72 ? -3.711 -10.109 -9.719 1 98.31 72 ALA A O 1
ATOM 555 N N . THR A 1 73 ? -1.952 -9.109 -10.75 1 97.88 73 THR A N 1
ATOM 556 C CA . THR A 1 73 ? -1.884 -10.094 -11.82 1 97.88 73 THR A CA 1
ATOM 557 C C . THR A 1 73 ? -1.58 -11.484 -11.266 1 97.88 73 THR A C 1
ATOM 559 O O . THR A 1 73 ? -2.174 -12.469 -11.695 1 97.88 73 THR A O 1
ATOM 562 N N . ALA A 1 74 ? -0.728 -11.539 -10.32 1 98.31 74 ALA A N 1
ATOM 563 C CA . ALA A 1 74 ? -0.393 -12.805 -9.672 1 98.31 74 ALA A CA 1
ATOM 564 C C . ALA A 1 74 ? -1.625 -13.438 -9.023 1 98.31 74 ALA A C 1
ATOM 566 O O . ALA A 1 74 ? -1.86 -14.641 -9.164 1 98.31 74 ALA A O 1
ATOM 567 N N . LEU A 1 75 ? -2.361 -12.641 -8.352 1 98.44 75 LEU A N 1
ATOM 568 C CA . LEU A 1 75 ? -3.58 -13.133 -7.719 1 98.44 75 LEU A CA 1
ATOM 569 C C . LEU A 1 75 ? -4.57 -13.633 -8.766 1 98.44 75 LEU A C 1
ATOM 571 O O . LEU A 1 75 ? -5.18 -14.695 -8.586 1 98.44 75 LEU A O 1
ATOM 575 N N . GLU A 1 76 ? -4.715 -12.859 -9.805 1 98.12 76 GLU A N 1
ATOM 576 C CA . GLU A 1 76 ? -5.629 -13.25 -10.875 1 98.12 76 GLU A CA 1
ATOM 577 C C . GLU A 1 76 ? -5.23 -14.594 -11.477 1 98.12 76 GLU A C 1
ATOM 579 O O . GLU A 1 76 ? -6.078 -15.469 -11.672 1 98.12 76 GLU A O 1
ATOM 584 N N . GLU A 1 77 ? -3.971 -14.742 -11.711 1 97.69 77 GLU A N 1
ATOM 585 C CA . GLU A 1 77 ? -3.484 -15.922 -12.414 1 97.69 77 GLU A CA 1
ATOM 586 C C . GLU A 1 77 ? -3.42 -17.141 -11.492 1 97.69 77 GLU A C 1
ATOM 588 O O . GLU A 1 77 ? -3.859 -18.234 -11.852 1 97.69 77 GLU A O 1
ATOM 593 N N . LEU A 1 78 ? -2.961 -16.953 -10.305 1 97.31 78 LEU A N 1
ATOM 594 C CA . LEU A 1 78 ? -2.617 -18.094 -9.461 1 97.31 78 LEU A CA 1
ATOM 595 C C . LEU A 1 78 ? -3.768 -18.438 -8.523 1 97.31 78 LEU A C 1
ATOM 597 O O . LEU A 1 78 ? -3.885 -19.578 -8.07 1 97.31 78 LEU A O 1
ATOM 601 N N . VAL A 1 79 ? -4.613 -17.5 -8.25 1 97.19 79 VAL A N 1
ATOM 602 C CA . VAL A 1 79 ? -5.645 -17.734 -7.242 1 97.19 79 VAL A CA 1
ATOM 603 C C . VAL A 1 79 ? -7.02 -17.766 -7.906 1 97.19 79 VAL A C 1
ATOM 605 O O . VAL A 1 79 ? -7.801 -18.688 -7.699 1 97.19 79 VAL A O 1
ATOM 608 N N . LEU A 1 80 ? -7.293 -16.766 -8.695 1 96.38 80 LEU A N 1
ATOM 609 C CA . LEU A 1 80 ? -8.617 -16.625 -9.297 1 96.38 80 LEU A CA 1
ATOM 610 C C . LEU A 1 80 ? -8.688 -17.359 -10.633 1 96.38 80 LEU A C 1
ATOM 612 O O . LEU A 1 80 ? -9.758 -17.484 -11.219 1 96.38 80 LEU A O 1
ATOM 616 N N . ASN A 1 81 ? -7.547 -17.734 -11.148 1 92.69 81 ASN A N 1
ATOM 617 C CA . ASN A 1 81 ? -7.453 -18.516 -12.375 1 92.69 81 ASN A CA 1
ATOM 618 C C . ASN A 1 81 ? -8 -17.75 -13.57 1 92.69 81 ASN A C 1
ATOM 620 O O . ASN A 1 81 ? -8.734 -18.312 -14.383 1 92.69 81 ASN A O 1
ATOM 624 N N . VAL A 1 82 ? -7.82 -16.406 -13.391 1 83.69 82 VAL A N 1
ATOM 625 C CA . VAL A 1 82 ? -8.125 -15.555 -14.539 1 83.69 82 VAL A CA 1
ATOM 626 C C . VAL A 1 82 ? -6.844 -15.266 -15.32 1 83.69 82 VAL A C 1
ATOM 628 O O . VAL A 1 82 ? -5.797 -14.984 -14.727 1 83.69 82 VAL A O 1
ATOM 631 N N . LYS A 1 83 ? -6.754 -15.547 -16.609 1 68.62 83 LYS A N 1
ATOM 632 C CA . LYS A 1 83 ? -5.574 -15.344 -17.453 1 68.62 83 LYS A CA 1
ATOM 633 C C . LYS A 1 83 ? -5.715 -14.07 -18.281 1 68.62 83 LYS A C 1
ATOM 635 O O . LYS A 1 83 ? -6.809 -13.75 -18.75 1 68.62 83 LYS A O 1
ATOM 640 N N . MET B 1 1 ? -11.906 17.641 5.227 1 85.69 1 MET B N 1
ATOM 641 C CA . MET B 1 1 ? -10.766 18.547 5.371 1 85.69 1 MET B CA 1
ATOM 642 C C . MET B 1 1 ? -9.508 17.922 4.773 1 85.69 1 MET B C 1
ATOM 644 O O . MET B 1 1 ? -9.281 16.719 4.91 1 85.69 1 MET B O 1
ATOM 648 N N . GLU B 1 2 ? -8.758 18.734 3.953 1 95.38 2 GLU B N 1
ATOM 649 C CA . GLU B 1 2 ? -7.535 18.281 3.299 1 95.38 2 GLU B CA 1
ATOM 650 C C . GLU B 1 2 ? -6.305 18.578 4.152 1 95.38 2 GLU B C 1
ATOM 652 O O . GLU B 1 2 ? -6.199 19.641 4.746 1 95.38 2 GLU B O 1
ATOM 657 N N . TYR B 1 3 ? -5.398 17.656 4.215 1 98.06 3 TYR B N 1
ATOM 658 C CA . TYR B 1 3 ? -4.148 17.766 4.961 1 98.06 3 TYR B CA 1
ATOM 659 C C . TYR B 1 3 ? -2.947 17.641 4.031 1 98.06 3 TYR B C 1
ATOM 661 O O . TYR B 1 3 ? -3.008 16.953 3.018 1 98.06 3 TYR B O 1
ATOM 669 N N . THR B 1 4 ? -1.889 18.328 4.402 1 98 4 THR B N 1
ATOM 670 C CA . THR B 1 4 ? -0.597 18.219 3.734 1 98 4 THR B CA 1
ATOM 671 C C . THR B 1 4 ? 0.523 18.016 4.75 1 98 4 THR B C 1
ATOM 673 O O . THR B 1 4 ? 0.546 18.672 5.797 1 98 4 THR B O 1
ATOM 676 N N . TYR B 1 5 ? 1.345 17.156 4.449 1 97.94 5 TYR B N 1
ATOM 677 C CA . TYR B 1 5 ? 2.469 16.844 5.32 1 97.94 5 TYR B CA 1
ATOM 678 C C . TYR B 1 5 ? 3.766 16.734 4.527 1 97.94 5 TYR B C 1
ATOM 680 O O . TYR B 1 5 ? 3.818 16.047 3.5 1 97.94 5 TYR B O 1
ATOM 688 N N . LYS B 1 6 ? 4.781 17.406 4.938 1 97 6 LYS B N 1
ATOM 689 C CA . LYS B 1 6 ? 6.098 17.328 4.309 1 97 6 LYS B CA 1
ATOM 690 C C . LYS B 1 6 ? 6.879 16.125 4.809 1 97 6 LYS B C 1
ATOM 692 O O . LYS B 1 6 ? 7.191 16.016 5.996 1 97 6 LYS B O 1
ATOM 697 N N . ILE B 1 7 ? 7.113 15.281 3.916 1 93.19 7 ILE B N 1
ATOM 698 C CA . ILE B 1 7 ? 7.789 14.023 4.219 1 93.19 7 ILE B CA 1
ATOM 699 C C . ILE B 1 7 ? 9.297 14.266 4.328 1 93.19 7 ILE B C 1
ATOM 701 O O . ILE B 1 7 ? 9.875 15 3.529 1 93.19 7 ILE B O 1
ATOM 705 N N . LYS B 1 8 ? 9.852 13.594 5.32 1 90.62 8 LYS B N 1
ATOM 706 C CA . LYS B 1 8 ? 11.289 13.734 5.547 1 90.62 8 LYS B CA 1
ATOM 707 C C . LYS B 1 8 ? 11.992 12.383 5.492 1 90.62 8 LYS B C 1
ATOM 709 O O . LYS B 1 8 ? 11.469 11.383 5.988 1 90.62 8 LYS B O 1
ATOM 714 N N . GLY B 1 9 ? 13.156 12.453 4.879 1 89.69 9 GLY B N 1
ATOM 715 C CA . GLY B 1 9 ? 13.992 11.258 4.91 1 89.69 9 GLY B CA 1
ATOM 716 C C . GLY B 1 9 ? 13.516 10.18 3.961 1 89.69 9 GLY B C 1
ATOM 717 O O . GLY B 1 9 ? 13.82 9 4.152 1 89.69 9 GLY B O 1
ATOM 718 N N . CYS B 1 10 ? 12.672 10.523 3.045 1 91.31 10 CYS B N 1
ATOM 719 C CA . CYS B 1 10 ? 12.094 9.547 2.133 1 91.31 10 CYS B CA 1
ATOM 720 C C . CYS B 1 10 ? 12.156 10.039 0.692 1 91.31 10 CYS B C 1
ATOM 722 O O . CYS B 1 10 ? 12.602 11.156 0.433 1 91.31 10 CYS B O 1
ATOM 724 N N . CYS B 1 11 ? 11.883 9.156 -0.208 1 90.94 11 CYS B N 1
ATOM 725 C CA . CYS B 1 11 ? 11.922 9.523 -1.62 1 90.94 11 CYS B CA 1
ATOM 726 C C . CYS B 1 11 ? 10.836 10.539 -1.952 1 90.94 11 CYS B C 1
ATOM 728 O O . CYS B 1 11 ? 11.039 11.406 -2.803 1 90.94 11 CYS B O 1
ATOM 730 N N . ALA B 1 12 ? 9.664 10.305 -1.313 1 94.81 12 ALA B N 1
ATOM 731 C CA . ALA B 1 12 ? 8.609 11.297 -1.515 1 94.81 12 ALA B CA 1
ATOM 732 C C . ALA B 1 12 ? 8.914 12.578 -0.741 1 94.81 12 ALA B C 1
ATOM 734 O O . ALA B 1 12 ? 9.617 12.555 0.273 1 94.81 12 ALA B O 1
ATOM 735 N N . THR B 1 13 ? 8.367 13.664 -1.218 1 96.25 13 THR B 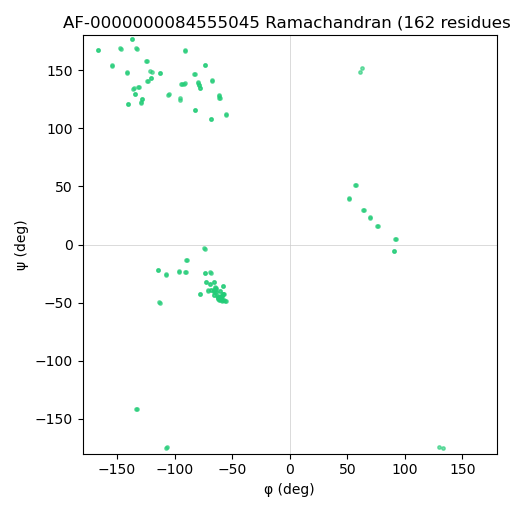N 1
ATOM 736 C CA . THR B 1 13 ? 8.656 14.945 -0.578 1 96.25 13 THR B CA 1
ATOM 737 C C . THR B 1 13 ? 7.445 15.438 0.211 1 96.25 13 THR B C 1
ATOM 739 O O . THR B 1 13 ? 7.586 16.234 1.142 1 96.25 13 THR B O 1
ATOM 742 N N . GLU B 1 14 ? 6.328 14.977 -0.249 1 97.75 14 GLU B N 1
ATOM 743 C CA . GLU B 1 14 ? 5.078 15.438 0.347 1 97.75 14 GLU B CA 1
ATOM 744 C C . GLU B 1 14 ? 3.965 14.414 0.17 1 97.75 14 GLU B C 1
ATOM 746 O O . GLU B 1 14 ? 3.99 13.617 -0.772 1 97.75 14 GLU B O 1
ATOM 751 N N . VAL B 1 15 ? 2.965 14.531 1.186 1 98.19 15 VAL B N 1
ATOM 752 C CA . VAL B 1 15 ? 1.757 13.727 1.031 1 98.19 15 VAL B CA 1
ATOM 753 C C . VAL B 1 15 ? 0.528 14.57 1.354 1 98.19 15 VAL B C 1
ATOM 755 O O . VAL B 1 15 ? 0.547 15.375 2.293 1 98.19 15 VAL B O 1
ATOM 758 N N . LYS B 1 16 ? -0.429 14.477 0.533 1 98.69 16 LYS B N 1
ATOM 759 C CA . LYS B 1 16 ? -1.739 15.086 0.746 1 98.69 16 LYS B CA 1
ATOM 760 C C . LYS B 1 16 ? -2.811 14.016 0.955 1 98.69 16 LYS B C 1
ATOM 762 O O . LYS B 1 16 ? -2.762 12.953 0.339 1 98.69 16 LYS B O 1
ATOM 767 N N . PHE B 1 17 ? -3.793 14.398 1.778 1 98.81 17 PHE B N 1
ATOM 768 C CA . PHE B 1 17 ? -4.852 13.43 2.053 1 98.81 17 PHE B CA 1
ATOM 769 C C . PHE B 1 17 ? -6.043 14.109 2.715 1 98.81 17 PHE B C 1
ATOM 771 O O . PHE B 1 17 ? -5.973 15.28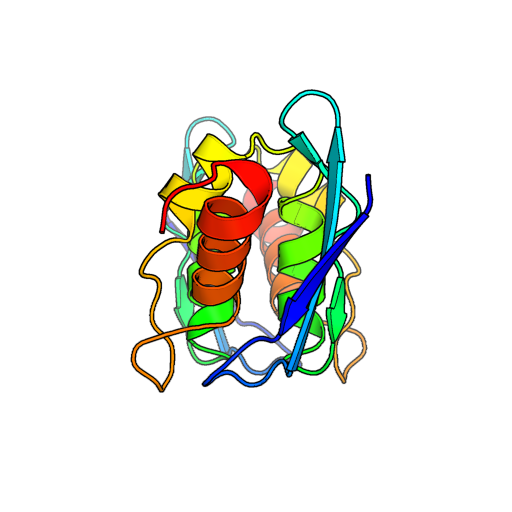1 3.084 1 98.81 17 PHE B O 1
ATOM 778 N N . GLU B 1 18 ? -7.109 13.391 2.756 1 98.81 18 GLU B N 1
ATOM 779 C CA . GLU B 1 18 ? -8.312 13.797 3.477 1 98.81 18 GLU B CA 1
ATOM 780 C C . GLU B 1 18 ? -8.734 12.742 4.492 1 98.81 18 GLU B C 1
ATOM 782 O O . GLU B 1 18 ? -8.305 11.586 4.406 1 98.81 18 GLU B O 1
ATOM 787 N N . VAL B 1 19 ? -9.508 13.188 5.48 1 98.44 19 VAL B N 1
ATOM 788 C CA . VAL B 1 19 ? -10.133 12.281 6.441 1 98.44 19 VAL B CA 1
ATOM 789 C C . VAL B 1 19 ? -11.625 12.586 6.551 1 98.44 19 VAL B C 1
ATOM 791 O O . VAL B 1 19 ? -12.008 13.734 6.789 1 98.44 19 VAL B O 1
ATOM 794 N N . GLU B 1 20 ? -12.383 11.594 6.281 1 97.88 20 GLU B N 1
ATOM 795 C CA . GLU B 1 20 ? -13.836 11.672 6.402 1 97.88 20 GLU B CA 1
ATOM 796 C C . GLU B 1 20 ? -14.383 10.523 7.242 1 97.88 20 GLU B C 1
ATOM 798 O O . GLU B 1 20 ? -14.148 9.352 6.93 1 97.88 20 GLU B O 1
ATOM 803 N N . ASP B 1 21 ? -15.172 10.82 8.336 1 97.31 21 ASP B N 1
ATOM 804 C CA . ASP B 1 21 ? -15.727 9.805 9.219 1 97.31 21 ASP B CA 1
ATOM 805 C C . ASP B 1 21 ? -14.633 8.852 9.711 1 97.31 21 ASP B C 1
ATOM 807 O O . ASP B 1 21 ? -14.773 7.629 9.602 1 97.31 21 ASP B O 1
ATOM 811 N N . ASP B 1 22 ? -13.469 9.359 10.023 1 97.62 22 ASP B N 1
ATOM 812 C CA . ASP B 1 22 ? -12.32 8.672 10.602 1 97.62 22 ASP B CA 1
ATOM 813 C C . ASP B 1 22 ? -11.688 7.711 9.594 1 97.62 22 ASP B C 1
ATOM 815 O O . ASP B 1 22 ? -11.023 6.75 9.977 1 97.62 22 ASP B O 1
ATOM 819 N N . LYS B 1 23 ? -11.922 7.961 8.336 1 98.62 23 LYS B N 1
ATOM 820 C CA . LYS B 1 23 ? -11.352 7.148 7.262 1 98.62 23 LYS B CA 1
ATOM 821 C C . LYS B 1 23 ? -10.484 7.988 6.332 1 98.62 23 LYS B C 1
ATOM 823 O O . LYS B 1 23 ? -10.828 9.125 6.012 1 98.62 23 LYS B O 1
ATOM 828 N N . VAL B 1 24 ? -9.422 7.387 5.875 1 98.69 24 VAL B N 1
ATOM 829 C CA . VAL B 1 24 ? -8.484 8.062 4.988 1 98.69 24 VAL B CA 1
ATOM 830 C C . VAL B 1 24 ? -9.031 8.078 3.566 1 98.69 24 VAL B C 1
ATOM 832 O O . VAL B 1 24 ? -9.57 7.078 3.09 1 98.69 24 VAL B O 1
ATOM 835 N N . LYS B 1 25 ? -8.898 9.195 2.898 1 98.69 25 LYS B N 1
ATOM 836 C CA . LYS B 1 25 ? -9.367 9.367 1.525 1 98.69 25 LYS B CA 1
ATOM 837 C C . LYS B 1 25 ? -8.383 10.203 0.711 1 98.69 25 LYS B C 1
ATOM 839 O O . LYS B 1 25 ? -7.719 11.086 1.252 1 98.69 25 LYS B O 1
ATOM 844 N N . ASN B 1 26 ? -8.32 9.906 -0.547 1 98.56 26 ASN B N 1
ATOM 845 C CA . ASN B 1 26 ? -7.66 10.758 -1.534 1 98.56 26 ASN B CA 1
ATOM 846 C C . ASN B 1 26 ? -6.199 11.008 -1.164 1 98.56 26 ASN B C 1
ATOM 848 O O . ASN B 1 26 ? -5.754 12.156 -1.126 1 98.56 26 ASN B O 1
ATOM 852 N N . VAL B 1 27 ? -5.508 9.977 -0.898 1 98.69 27 VAL B N 1
ATOM 853 C CA . VAL B 1 27 ? -4.09 10.086 -0.57 1 98.69 27 VAL B CA 1
ATOM 854 C C . VAL B 1 27 ? -3.277 10.281 -1.848 1 98.69 27 VAL B C 1
ATOM 856 O O . VAL B 1 27 ? -3.512 9.602 -2.85 1 98.69 27 VAL B O 1
ATOM 859 N N . GLU B 1 28 ? -2.357 11.211 -1.808 1 98.12 28 GLU B N 1
ATOM 860 C CA . GLU B 1 28 ? -1.454 11.469 -2.926 1 98.12 28 GLU B CA 1
ATOM 861 C C . GLU B 1 28 ? -0.042 11.773 -2.434 1 98.12 28 GLU B C 1
ATOM 863 O O . GLU B 1 28 ? 0.167 12.727 -1.683 1 98.12 28 GLU B O 1
ATOM 868 N N . PHE B 1 29 ? 0.909 10.977 -2.857 1 97.38 29 PHE B N 1
ATOM 869 C CA . PHE B 1 29 ? 2.32 11.234 -2.596 1 97.38 29 PHE B CA 1
ATOM 870 C C . PHE B 1 29 ? 2.955 11.992 -3.754 1 97.38 29 PHE B C 1
ATOM 872 O O . PHE B 1 29 ? 2.67 11.711 -4.922 1 97.38 29 PHE B O 1
ATOM 879 N N . PHE B 1 30 ? 3.729 12.898 -3.328 1 96.5 30 PHE B N 1
ATOM 880 C CA . PHE B 1 30 ? 4.465 13.648 -4.34 1 96.5 30 PHE B CA 1
ATOM 881 C C . PHE B 1 30 ? 5.926 13.219 -4.371 1 96.5 30 PHE B C 1
ATOM 883 O O . PHE B 1 30 ? 6.582 13.148 -3.33 1 96.5 30 PHE B O 1
ATOM 890 N N . ARG B 1 31 ? 6.254 12.953 -5.5 1 91.44 31 ARG B N 1
ATOM 891 C CA . ARG B 1 31 ? 7.57 12.359 -5.684 1 91.44 31 ARG B CA 1
ATOM 892 C C . ARG B 1 31 ? 7.664 11.008 -4.98 1 91.44 31 ARG B C 1
ATOM 894 O O . ARG B 1 31 ? 6.727 10.594 -4.297 1 91.44 31 ARG B O 1
ATOM 901 N N . GLY B 1 32 ? 8.406 10.125 -5.367 1 88.88 32 GLY B N 1
ATOM 902 C CA . GLY B 1 32 ? 8.516 8.766 -4.855 1 88.88 32 GLY B CA 1
ATOM 903 C C . GLY B 1 32 ? 8.445 7.707 -5.941 1 88.88 32 GLY B C 1
ATOM 904 O O . GLY B 1 32 ? 8.422 8.031 -7.129 1 88.88 32 GLY B O 1
ATOM 905 N N . CYS B 1 33 ? 8.438 6.547 -5.281 1 88.25 33 CYS B N 1
ATOM 906 C CA . CYS B 1 33 ? 8.242 5.445 -6.219 1 88.25 33 CYS B CA 1
ATOM 907 C C . CYS B 1 33 ? 6.836 5.461 -6.805 1 88.25 33 CYS B C 1
ATOM 909 O O . CYS B 1 33 ? 5.867 5.16 -6.105 1 88.25 33 CYS B O 1
ATOM 911 N N . PRO B 1 34 ? 6.703 5.805 -7.992 1 90.12 34 PRO B N 1
ATOM 912 C CA . PRO B 1 34 ? 5.371 6.133 -8.5 1 90.12 34 PRO B CA 1
ATOM 913 C C . PRO B 1 34 ? 4.398 4.961 -8.414 1 90.12 34 PRO B C 1
ATOM 915 O O . PRO B 1 34 ? 3.256 5.133 -7.973 1 90.12 34 PRO B O 1
ATOM 918 N N . GLY B 1 35 ? 4.734 3.803 -8.82 1 94.31 35 GLY B N 1
ATOM 919 C CA . GLY B 1 35 ? 3.84 2.658 -8.766 1 94.31 35 GLY B CA 1
ATOM 920 C C . GLY B 1 35 ? 3.434 2.281 -7.355 1 94.31 35 GLY B C 1
ATOM 921 O O . GLY B 1 35 ? 2.248 2.094 -7.074 1 94.31 35 GLY B O 1
ATOM 922 N N . ASN B 1 36 ? 4.383 2.23 -6.512 1 95.75 36 ASN B N 1
ATOM 923 C CA . ASN B 1 36 ? 4.137 1.778 -5.145 1 95.75 36 ASN B CA 1
ATOM 924 C C . ASN B 1 36 ? 3.326 2.803 -4.355 1 95.75 36 ASN B C 1
ATOM 926 O O . ASN B 1 36 ? 2.463 2.436 -3.555 1 95.75 36 ASN B O 1
ATOM 930 N N . THR B 1 37 ? 3.635 4.125 -4.562 1 96.69 37 THR B N 1
ATOM 931 C CA . THR B 1 37 ? 2.889 5.133 -3.816 1 96.69 37 THR B CA 1
ATOM 932 C C . THR B 1 37 ? 1.442 5.203 -4.301 1 96.69 37 THR B C 1
ATOM 934 O O . THR B 1 37 ? 0.527 5.434 -3.508 1 96.69 37 THR B O 1
ATOM 937 N N . LYS B 1 38 ? 1.22 4.98 -5.555 1 97 38 LYS B N 1
ATOM 938 C CA . LYS B 1 38 ? -0.149 4.891 -6.055 1 97 38 LYS B CA 1
ATOM 939 C C . LYS B 1 38 ? -0.848 3.643 -5.527 1 97 38 LYS B C 1
ATOM 941 O O . LYS B 1 38 ? -2.041 3.678 -5.215 1 97 38 LYS B O 1
ATOM 946 N N . GLY B 1 39 ? -0.111 2.508 -5.453 1 98.12 39 GLY B N 1
ATOM 947 C CA . GLY B 1 39 ? -0.631 1.299 -4.832 1 98.12 39 GLY B CA 1
ATOM 948 C C . GLY B 1 39 ? -1.021 1.494 -3.381 1 98.12 39 GLY B C 1
ATOM 949 O O . GLY B 1 39 ? -2.096 1.062 -2.959 1 98.12 39 GLY B O 1
ATOM 950 N N . LEU B 1 40 ? -0.137 2.176 -2.66 1 98.38 40 LEU B N 1
ATOM 951 C CA . LEU B 1 40 ? -0.455 2.502 -1.274 1 98.38 40 LEU B CA 1
ATOM 952 C C . LEU B 1 40 ? -1.733 3.33 -1.19 1 98.38 40 LEU B C 1
ATOM 954 O O . LEU B 1 40 ? -2.633 3.012 -0.409 1 98.38 40 LEU B O 1
ATOM 958 N N . ALA B 1 41 ? -1.817 4.371 -2.014 1 98.56 41 ALA B N 1
ATOM 959 C CA . ALA B 1 41 ? -2.986 5.25 -2.01 1 98.56 41 ALA B CA 1
ATOM 960 C C . ALA B 1 41 ? -4.262 4.461 -2.285 1 98.56 41 ALA B C 1
ATOM 962 O O . ALA B 1 41 ? -5.277 4.652 -1.606 1 98.56 41 ALA B O 1
ATOM 963 N N . ALA B 1 42 ? -4.207 3.566 -3.215 1 98.56 42 ALA B N 1
ATOM 964 C CA . ALA B 1 42 ? -5.371 2.77 -3.584 1 98.56 42 ALA B CA 1
ATOM 965 C C . ALA B 1 42 ? -5.816 1.878 -2.428 1 98.56 42 ALA B C 1
ATOM 967 O O . ALA B 1 42 ? -7.016 1.72 -2.184 1 98.56 42 ALA B O 1
ATOM 968 N N . LEU B 1 43 ? -4.914 1.292 -1.734 1 98.62 43 LEU B N 1
ATOM 969 C CA . LEU B 1 43 ? -5.242 0.394 -0.632 1 98.62 43 LEU B CA 1
ATOM 970 C C . LEU B 1 43 ? -5.75 1.177 0.573 1 98.62 43 LEU B C 1
ATOM 972 O O . LEU B 1 43 ? -6.602 0.69 1.319 1 98.62 43 LEU B O 1
ATOM 976 N N . LEU B 1 44 ? -5.262 2.381 0.765 1 98.81 44 LEU B N 1
ATOM 977 C CA . LEU B 1 44 ? -5.57 3.203 1.93 1 98.81 44 LEU B CA 1
ATOM 978 C C . LEU B 1 44 ? -6.988 3.758 1.845 1 98.81 44 LEU B C 1
ATOM 980 O O . LEU B 1 44 ? -7.578 4.117 2.863 1 98.81 44 LEU B O 1
ATOM 984 N N . GLU B 1 45 ? -7.535 3.885 0.672 1 98.75 45 GLU B N 1
ATOM 985 C CA . GLU B 1 45 ? -8.836 4.52 0.472 1 98.75 45 GLU B CA 1
ATOM 986 C C . GLU B 1 45 ? -9.906 3.855 1.328 1 98.75 45 GLU B C 1
ATOM 988 O O . GLU B 1 45 ? -10.211 2.674 1.145 1 98.75 45 GLU B O 1
ATOM 993 N N . GLY B 1 46 ? -10.375 4.574 2.271 1 98.25 46 GLY B N 1
ATOM 994 C CA . GLY B 1 46 ? -11.484 4.102 3.084 1 98.25 46 GLY B CA 1
ATOM 995 C C . GLY B 1 46 ? -11.039 3.359 4.332 1 98.25 46 GLY B C 1
ATOM 996 O O . GLY B 1 46 ? -11.867 2.865 5.098 1 98.25 46 GLY B O 1
ATOM 997 N N . MET B 1 47 ? -9.836 3.283 4.602 1 98.31 47 MET B N 1
ATOM 998 C CA . MET B 1 47 ? -9.344 2.596 5.789 1 98.31 47 MET B CA 1
ATOM 999 C C . MET B 1 47 ? -9.422 3.5 7.016 1 98.31 47 MET B C 1
ATOM 1001 O O . MET B 1 47 ? -9.227 4.711 6.91 1 98.31 47 MET B O 1
ATOM 1005 N N . GLU B 1 48 ? -9.664 2.914 8.07 1 98.56 48 GLU B N 1
ATOM 1006 C CA . GLU B 1 48 ? -9.719 3.682 9.312 1 98.56 48 GLU B CA 1
ATOM 1007 C C . GLU B 1 48 ? -8.336 4.23 9.68 1 98.56 48 GLU B C 1
ATOM 1009 O O . GLU B 1 48 ? -7.336 3.52 9.578 1 98.56 48 GLU B O 1
ATOM 1014 N N . VAL B 1 49 ? -8.336 5.438 10.18 1 98.62 49 VAL B N 1
ATOM 1015 C CA . VAL B 1 49 ? -7.109 6.152 10.508 1 98.62 49 VAL B CA 1
ATOM 1016 C C . VAL B 1 49 ? -6.266 5.32 11.477 1 98.62 49 VAL B C 1
ATOM 1018 O O . VAL B 1 49 ? -5.074 5.102 11.234 1 98.62 49 VAL B O 1
ATOM 1021 N N . ASN B 1 50 ? -6.871 4.82 12.523 1 98.56 50 ASN B N 1
ATOM 1022 C CA . ASN B 1 50 ? -6.129 4.07 13.531 1 98.56 50 ASN B CA 1
ATOM 1023 C C . ASN B 1 50 ? -5.551 2.781 12.953 1 98.56 50 ASN B C 1
ATOM 1025 O O . ASN B 1 50 ? -4.453 2.363 13.336 1 98.56 50 ASN B O 1
ATOM 1029 N N . GLU B 1 51 ? -6.312 2.199 12.086 1 98.56 51 GLU B N 1
ATOM 1030 C CA . GLU B 1 51 ? -5.824 0.978 11.453 1 98.56 51 GLU B CA 1
ATOM 1031 C C . GLU B 1 51 ? -4.613 1.259 10.57 1 98.56 51 GLU B C 1
ATOM 1033 O O . GLU B 1 51 ? -3.648 0.492 10.57 1 98.56 51 GLU B O 1
ATOM 1038 N N . VAL B 1 52 ? -4.613 2.35 9.828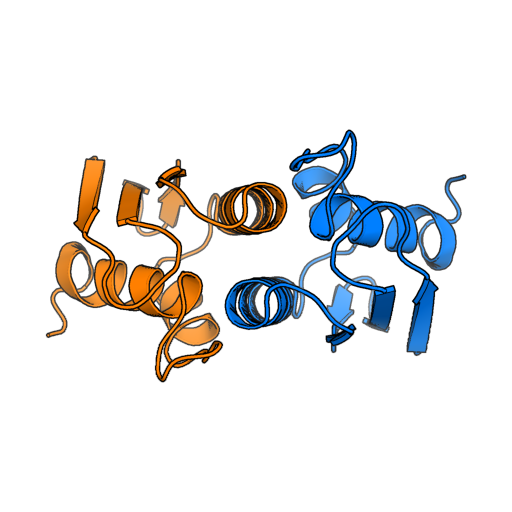 1 98.75 52 VAL B N 1
ATOM 1039 C CA . VAL B 1 52 ? -3.498 2.748 8.977 1 98.75 52 VAL B CA 1
ATOM 1040 C C . VAL B 1 52 ? -2.252 2.971 9.828 1 98.75 52 VAL B C 1
ATOM 1042 O O . VAL B 1 52 ? -1.174 2.465 9.5 1 98.75 52 VAL B O 1
ATOM 1045 N N . VAL B 1 53 ? -2.406 3.666 10.891 1 98.69 53 VAL B N 1
ATOM 1046 C CA . VAL B 1 53 ? -1.274 3.971 11.766 1 98.69 53 VAL B CA 1
ATOM 1047 C C . VAL B 1 53 ? -0.687 2.676 12.32 1 98.69 53 VAL B C 1
ATOM 1049 O O . VAL B 1 53 ? 0.53 2.479 12.297 1 98.69 53 VAL B O 1
ATOM 1052 N N . LYS B 1 54 ? -1.568 1.838 12.758 1 98.44 54 LYS B N 1
ATOM 1053 C CA . LYS B 1 54 ? -1.136 0.565 13.328 1 98.44 54 LYS B CA 1
ATOM 1054 C C . LYS B 1 54 ? -0.321 -0.241 12.32 1 98.44 54 LYS B C 1
ATOM 1056 O O . LYS B 1 54 ? 0.682 -0.861 12.68 1 98.44 54 LYS B O 1
ATOM 1061 N N . ARG B 1 55 ? -0.66 -0.162 11.109 1 98.56 55 ARG B N 1
ATOM 1062 C CA . ARG B 1 55 ? -0.089 -1.048 10.102 1 98.56 55 ARG B CA 1
ATOM 1063 C C . ARG B 1 55 ? 1.164 -0.437 9.484 1 98.56 55 ARG B C 1
ATOM 1065 O O . ARG B 1 55 ? 2.07 -1.159 9.062 1 98.56 55 ARG B O 1
ATOM 1072 N N . LEU B 1 56 ? 1.334 0.854 9.5 1 98.56 56 LEU B N 1
ATOM 1073 C CA . LEU B 1 56 ? 2.387 1.469 8.703 1 98.56 56 LEU B CA 1
ATOM 1074 C C . LEU B 1 56 ? 3.447 2.105 9.594 1 98.56 56 LEU B C 1
ATOM 1076 O O . LEU B 1 56 ? 4.562 2.375 9.148 1 98.56 56 LEU B O 1
ATOM 1080 N N . LYS B 1 57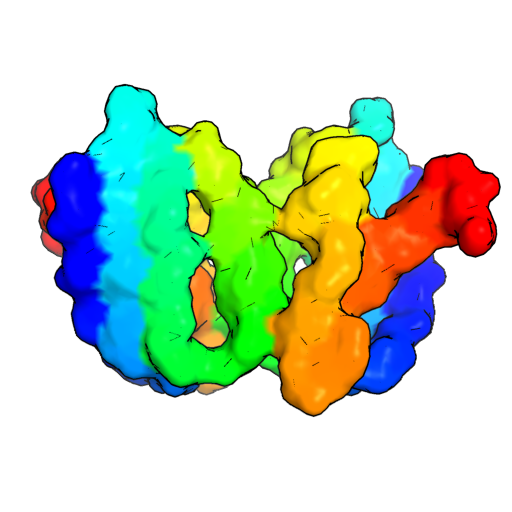 ? 3.033 2.393 10.828 1 98 57 LYS B N 1
ATOM 1081 C CA . LYS B 1 57 ? 3.992 3.049 11.719 1 98 57 LYS B CA 1
ATOM 1082 C C . LYS B 1 57 ? 5.219 2.17 11.945 1 98 57 LYS B C 1
ATOM 1084 O O . LYS B 1 57 ? 5.09 0.982 12.25 1 98 57 LYS B O 1
ATOM 1089 N N . GLY B 1 58 ? 6.379 2.75 11.727 1 96.81 58 GLY B N 1
ATOM 1090 C CA . GLY B 1 58 ? 7.621 2.055 12.031 1 96.81 58 GLY B CA 1
ATOM 1091 C C . GLY B 1 58 ? 8.164 1.256 10.867 1 96.81 58 GLY B C 1
ATOM 1092 O O . GLY B 1 58 ? 9.258 0.695 10.945 1 96.81 58 GLY B O 1
ATOM 1093 N N . VAL B 1 59 ? 7.461 1.174 9.797 1 96.19 59 VAL B N 1
ATOM 1094 C CA . VAL B 1 59 ? 7.973 0.474 8.617 1 96.19 59 VAL B CA 1
ATOM 1095 C C . VAL B 1 59 ? 9.258 1.147 8.141 1 96.19 59 VAL B C 1
ATOM 1097 O O . VAL B 1 59 ? 9.258 2.34 7.82 1 96.19 59 VAL B O 1
ATOM 1100 N N . PRO B 1 60 ? 10.297 0.401 8 1 93.12 60 PRO B N 1
ATOM 1101 C CA . PRO B 1 60 ? 11.562 1.004 7.57 1 93.12 60 PRO B CA 1
ATOM 1102 C C . PRO B 1 60 ? 11.742 0.993 6.055 1 93.12 60 PRO B C 1
ATOM 1104 O O . PRO B 1 60 ? 10.984 0.325 5.348 1 93.12 60 PRO B O 1
ATOM 1107 N N . CYS B 1 61 ? 12.656 1.699 5.605 1 93.94 61 CYS B N 1
ATOM 1108 C CA . CYS B 1 61 ? 13.125 1.673 4.227 1 93.94 61 CYS B CA 1
ATOM 1109 C C . CYS B 1 61 ? 14.648 1.626 4.168 1 93.94 61 CYS B C 1
ATOM 1111 O O . CYS B 1 61 ? 15.281 0.836 4.875 1 93.94 61 CYS B O 1
ATOM 1113 N N . LYS B 1 62 ? 15.328 2.297 3.26 1 89 62 LYS B N 1
ATOM 1114 C CA . LYS B 1 62 ? 16.781 2.406 3.254 1 89 62 LYS B CA 1
ATOM 1115 C C . LYS B 1 62 ? 17.266 3.252 4.426 1 89 62 LYS B C 1
ATOM 1117 O O . LYS B 1 62 ? 18.406 3.094 4.879 1 89 62 LYS B O 1
ATOM 1122 N N . THR B 1 63 ? 16.312 4.062 4.824 1 86.12 63 THR B N 1
ATOM 1123 C CA . THR B 1 63 ? 16.578 4.855 6.02 1 86.12 63 THR B CA 1
ATOM 1124 C C . THR B 1 63 ? 15.766 4.328 7.203 1 86.12 63 THR B C 1
ATOM 1126 O O . THR B 1 63 ? 15.125 3.279 7.105 1 86.12 63 THR B O 1
ATOM 1129 N N . SER B 1 64 ? 15.852 5.047 8.312 1 91.88 64 SER B N 1
ATOM 1130 C CA . SER B 1 64 ? 15.164 4.602 9.523 1 91.88 64 SER B CA 1
ATOM 1131 C C . SER B 1 64 ? 13.664 4.824 9.414 1 91.88 64 SER B C 1
ATOM 1133 O O . SER B 1 64 ? 12.906 4.41 10.297 1 91.88 64 SER B O 1
ATOM 1135 N N . THR B 1 65 ? 13.289 5.422 8.344 1 95.56 65 THR B N 1
ATOM 1136 C CA . THR B 1 65 ? 11.875 5.68 8.094 1 95.56 65 THR B CA 1
ATOM 1137 C C . THR B 1 65 ? 11.516 5.367 6.645 1 95.56 65 THR B C 1
ATOM 1139 O O . THR B 1 65 ? 12.328 4.816 5.902 1 95.56 65 THR B O 1
ATOM 1142 N N . SER B 1 66 ? 10.305 5.461 6.227 1 96.62 66 SER B N 1
ATOM 1143 C CA . SER B 1 66 ? 9.797 5.199 4.883 1 96.62 66 SER B CA 1
ATOM 1144 C C . SER B 1 66 ? 8.633 6.125 4.547 1 96.62 66 SER B C 1
ATOM 1146 O O . SER B 1 66 ? 8.102 6.812 5.422 1 96.62 66 SER B O 1
ATOM 1148 N N . CYS B 1 67 ? 8.281 6.125 3.328 1 96.88 67 CYS B N 1
ATOM 1149 C CA . CYS B 1 67 ? 7.105 6.883 2.906 1 96.88 67 CYS B CA 1
ATOM 1150 C C . CYS B 1 67 ? 5.863 6.438 3.666 1 96.88 67 CYS B C 1
ATOM 1152 O O . CYS B 1 67 ? 5.117 7.27 4.184 1 96.88 67 CYS B O 1
ATOM 1154 N N . PRO B 1 68 ? 5.664 5.125 3.744 1 98 68 PRO B N 1
ATOM 1155 C CA . PRO B 1 68 ? 4.488 4.711 4.508 1 98 68 PRO B CA 1
ATOM 1156 C C . PRO B 1 68 ? 4.582 5.078 5.988 1 98 68 PRO B C 1
ATOM 1158 O O . PRO B 1 68 ? 3.586 5.477 6.594 1 98 68 PRO B O 1
ATOM 1161 N N . ASP B 1 69 ? 5.789 4.969 6.586 1 98 69 ASP B N 1
ATOM 1162 C CA . ASP B 1 69 ? 5.992 5.355 7.977 1 98 69 ASP B CA 1
ATOM 1163 C C . ASP B 1 69 ? 5.695 6.84 8.188 1 98 69 ASP B C 1
ATOM 1165 O O . ASP B 1 69 ? 5.047 7.219 9.164 1 98 69 ASP B O 1
ATOM 1169 N N . GLN B 1 70 ? 6.199 7.609 7.309 1 97.81 70 GLN B N 1
ATOM 1170 C CA . GLN B 1 70 ? 6.004 9.047 7.402 1 97.81 70 GLN B CA 1
ATOM 1171 C C . GLN B 1 70 ? 4.535 9.422 7.223 1 97.81 70 GLN B C 1
ATOM 1173 O O . GLN B 1 70 ? 4.051 10.375 7.84 1 97.81 70 GLN B O 1
ATOM 1178 N N . PHE B 1 71 ? 3.756 8.648 6.391 1 98.44 71 PHE B N 1
ATOM 1179 C CA . PHE B 1 71 ? 2.322 8.883 6.277 1 98.44 71 PHE B CA 1
ATOM 1180 C C . PHE B 1 71 ? 1.619 8.578 7.598 1 98.44 71 PHE B C 1
ATOM 1182 O O . PHE B 1 71 ? 0.758 9.344 8.039 1 98.44 71 PHE B O 1
ATOM 1189 N N . ALA B 1 72 ? 1.989 7.5 8.211 1 98.31 72 ALA B N 1
ATOM 1190 C CA . ALA B 1 72 ? 1.435 7.191 9.531 1 98.31 72 ALA B CA 1
ATOM 1191 C C . ALA B 1 72 ? 1.711 8.32 10.516 1 98.31 72 ALA B C 1
ATOM 1193 O O . ALA B 1 72 ? 0.837 8.695 11.305 1 98.31 72 ALA B O 1
ATOM 1194 N N . THR B 1 73 ? 2.941 8.844 10.461 1 97.88 73 THR B N 1
ATOM 1195 C CA . THR B 1 73 ? 3.316 9.961 11.32 1 97.88 73 THR B CA 1
ATOM 1196 C C . THR B 1 73 ? 2.439 11.18 11.039 1 97.88 73 THR B C 1
ATOM 1198 O O . THR B 1 73 ? 2.002 11.867 11.969 1 97.88 73 THR B O 1
ATOM 1201 N N . ALA B 1 74 ? 2.166 11.406 9.82 1 98.31 74 ALA B N 1
ATOM 1202 C CA . ALA B 1 74 ? 1.292 12.508 9.438 1 98.31 74 ALA B CA 1
ATOM 1203 C C . ALA B 1 74 ? -0.094 12.359 10.055 1 98.31 74 ALA B C 1
ATOM 1205 O O . ALA B 1 74 ? -0.657 13.32 10.578 1 98.31 74 ALA B O 1
ATOM 1206 N N . LEU B 1 75 ? -0.616 11.188 9.984 1 98.44 75 LEU B N 1
ATOM 1207 C CA . LEU B 1 75 ? -1.924 10.922 10.57 1 98.44 75 LEU B CA 1
ATOM 1208 C C . LEU B 1 75 ? -1.896 11.141 12.078 1 98.44 75 LEU B C 1
ATOM 1210 O O . LEU B 1 75 ? -2.811 11.75 12.641 1 98.44 75 LEU B O 1
ATOM 1214 N N . GLU B 1 76 ? -0.854 10.633 12.688 1 98.12 76 GLU B N 1
ATOM 1215 C CA . GLU B 1 76 ? -0.718 10.797 14.133 1 98.12 76 GLU B CA 1
ATOM 1216 C C . GLU B 1 76 ? -0.679 12.266 14.523 1 98.12 76 GLU B C 1
ATOM 1218 O O . GLU B 1 76 ? -1.366 12.688 15.461 1 98.12 76 GLU B O 1
ATOM 1223 N N . GLU B 1 77 ? 0.062 13.023 13.797 1 97.69 77 GLU B N 1
ATOM 1224 C CA . GLU B 1 77 ? 0.292 14.422 14.148 1 97.69 77 GLU B CA 1
ATOM 1225 C C . GLU B 1 77 ? -0.901 15.289 13.766 1 97.69 77 GLU B C 1
ATOM 1227 O O . GLU B 1 77 ? -1.354 16.125 14.562 1 97.69 77 GLU B O 1
ATOM 1232 N N . LEU B 1 78 ? -1.446 15.07 12.617 1 97.38 78 LEU B N 1
ATOM 1233 C CA . LEU B 1 78 ? -2.402 16.031 12.07 1 97.38 78 LEU B CA 1
ATOM 1234 C C . LEU B 1 78 ? -3.834 15.602 12.375 1 97.38 78 LEU B C 1
ATOM 1236 O O . LEU B 1 78 ? -4.738 16.438 12.422 1 97.38 78 LEU B O 1
ATOM 1240 N N . VAL B 1 79 ? -4.047 14.367 12.617 1 97.19 79 VAL B N 1
ATOM 1241 C CA . VAL B 1 79 ? -5.414 13.883 12.773 1 97.19 79 VAL B CA 1
ATOM 1242 C C . VAL B 1 79 ? -5.641 13.422 14.211 1 97.19 79 VAL B C 1
ATOM 1244 O O . VAL B 1 79 ? -6.609 13.828 14.852 1 97.19 79 VAL B O 1
ATOM 1247 N N . LEU B 1 80 ? -4.75 12.617 14.703 1 96.44 80 LEU B N 1
ATOM 1248 C CA . LEU B 1 80 ? -4.93 12.031 16.031 1 96.44 80 LEU B CA 1
ATOM 1249 C C . LEU B 1 80 ? -4.32 12.93 17.094 1 96.44 80 LEU B C 1
ATOM 1251 O O . LEU B 1 80 ? -4.492 12.68 18.297 1 96.44 80 LEU B O 1
ATOM 1255 N N . ASN B 1 81 ? -3.533 13.875 16.672 1 92.88 81 ASN B N 1
ATOM 1256 C CA . ASN B 1 81 ? -2.945 14.867 17.578 1 92.88 81 ASN B CA 1
ATOM 1257 C C . ASN B 1 81 ? -2.002 14.219 18.578 1 92.88 81 ASN B C 1
ATOM 1259 O O . ASN B 1 81 ? -2.035 14.547 19.766 1 92.88 81 ASN B O 1
ATOM 1263 N N . VAL B 1 82 ? -1.428 13.078 18.031 1 83.94 82 VAL B N 1
ATOM 1264 C CA . VAL B 1 82 ? -0.362 12.461 18.812 1 83.94 82 VAL B CA 1
ATOM 1265 C C . VAL B 1 82 ? 0.996 12.953 18.312 1 83.94 82 VAL B C 1
ATOM 1267 O O . VAL B 1 82 ? 1.22 13.062 17.109 1 83.94 82 VAL B O 1
ATOM 1270 N N . LYS B 1 83 ? 1.882 13.5 19.125 1 69.06 83 LYS B N 1
ATOM 1271 C CA . LYS B 1 83 ? 3.193 14.023 18.766 1 69.06 83 LYS B CA 1
ATOM 1272 C C . LYS B 1 83 ? 4.301 13.031 19.109 1 69.06 83 LYS B C 1
ATOM 1274 O O . LYS B 1 83 ? 4.227 12.344 20.141 1 69.06 83 LYS B O 1
#

Solvent-accessible surface area (backbone atoms only — not comparable to full-atom values): 8490 Å² total; per-residue (Å²): 98,82,46,76,41,78,43,73,79,38,74,25,51,30,38,35,31,31,52,57,96,62,16,31,34,74,51,46,66,37,62,47,62,57,16,44,50,52,35,43,30,44,66,42,52,66,35,43,50,69,59,49,31,69,52,19,49,75,39,44,33,99,42,90,36,15,57,41,16,46,48,22,48,41,44,31,45,75,70,67,66,45,131,101,80,47,76,41,77,43,74,77,38,74,24,51,31,39,35,32,31,55,56,96,61,14,30,35,74,51,45,64,38,63,45,62,57,16,43,48,51,35,43,29,45,68,42,50,66,34,43,50,69,58,50,30,69,53,17,49,75,40,43,33,98,43,91,37,14,58,41,16,47,50,21,48,42,43,31,45,75,68,67,66,46,130

InterPro domains:
  IPR023806 Conserved hypothetical protein CHP03905 [TIGR03905] (3-78)
  IPR024434 TSCPD domain [PF12637] (4-78)

Sequence (166 aa):
MEYTYKIKGCCATEVKFEVEDDKVKNVEFFRGCPGNTKGLAALLEGMEVNEVVKRLKGVPCKTSTSCPDQFATALEELVLNVKMEYTYKIKGCCATEVKFEVEDDKVKNVEFFRGCPGNTKGLAALLEGMEVNEVVKRLKGVPCKTSTSCPDQFATALEELVLNVK

Nearest PDB structures (foldseek):
  6v5b-assembly1_C  TM=5.014E-01  e=3.162E+00  Homo sapiens
  2yt4-assembly1_A  TM=5.050E-01  e=6.995E+00  Homo sapiens
  4d0n-assembly1_B  TM=4.709E-01  e=7.474E+00  Homo sapiens
  9asq-assembly1_B  TM=3.901E-01  e=5.025E+00  Homo sapiens
  9asm-assembly1_B  TM=3.867E-01  e=4.402E+00  Homo sapiens

Organism: NCBI:txid1418104